Protein AF-A0A968LVI5-F1 (afdb_monomer_lite)

Secondary structure (DSSP, 8-state):
-PPPEEEEEEEEEEEEEEEETTEEEEEEEEEEEEEETTTEEEEEEEEEEE-SSS-EEEEE-TTSTTEEEEEE--TTSSS-TTTGGGGHHHHHHHH--S---GGGHHHHHHHTT--TTPPPEEEEEEHHHHHHT-

Structure (mmCIF, N/CA/C/O backbone):
data_AF-A0A968LVI5-F1
#
_entry.id   AF-A0A968LVI5-F1
#
loop_
_atom_site.group_PDB
_atom_site.id
_atom_site.type_symbol
_atom_site.label_atom_id
_atom_site.label_alt_id
_atom_site.label_comp_id
_atom_site.label_asym_id
_atom_site.label_entity_id
_atom_site.label_seq_id
_atom_site.pdbx_PDB_ins_code
_atom_site.Cartn_x
_atom_site.Cartn_y
_atom_site.Cartn_z
_atom_site.occupancy
_atom_site.B_iso_or_equiv
_atom_site.auth_seq_id
_atom_site.auth_comp_id
_atom_site.auth_asym_id
_atom_site.auth_atom_id
_atom_site.pdbx_PDB_model_num
ATOM 1 N N . MET A 1 1 ? 27.294 -2.993 1.291 1.00 43.09 1 MET A N 1
ATOM 2 C CA . MET A 1 1 ? 26.561 -1.999 0.479 1.00 43.09 1 MET A CA 1
ATOM 3 C C . MET A 1 1 ? 25.152 -2.537 0.304 1.00 43.09 1 MET A C 1
ATOM 5 O O . MET A 1 1 ? 25.032 -3.672 -0.137 1.00 43.09 1 MET A O 1
ATOM 9 N N . GLY A 1 2 ? 24.134 -1.822 0.787 1.00 60.56 2 GLY A N 1
ATOM 10 C CA . GLY A 1 2 ? 22.736 -2.264 0.711 1.00 60.56 2 GLY A CA 1
ATOM 11 C C . GLY A 1 2 ? 22.108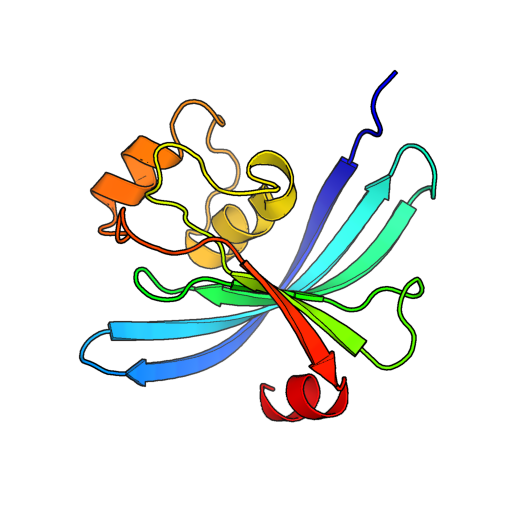 -1.921 -0.639 1.00 60.56 2 GLY A C 1
ATOM 12 O O . GLY A 1 2 ? 22.576 -1.011 -1.318 1.00 60.56 2 GLY A O 1
ATOM 13 N N . THR A 1 3 ? 21.067 -2.652 -1.028 1.00 63.66 3 THR A N 1
ATOM 14 C CA . THR A 1 3 ? 20.229 -2.303 -2.181 1.00 63.66 3 THR A CA 1
ATOM 15 C C . THR A 1 3 ? 19.432 -1.043 -1.850 1.00 63.66 3 THR A C 1
ATOM 17 O O . THR A 1 3 ? 18.699 -1.043 -0.862 1.00 63.66 3 THR A O 1
ATOM 20 N N . SER A 1 4 ? 19.559 0.016 -2.652 1.00 71.44 4 SER A N 1
ATOM 21 C CA . SER A 1 4 ? 18.702 1.198 -2.519 1.00 71.44 4 SER A CA 1
ATOM 22 C C . SER A 1 4 ? 17.481 1.071 -3.423 1.00 71.44 4 SER A C 1
ATOM 24 O O . SER A 1 4 ? 17.578 0.589 -4.556 1.00 71.44 4 SER A O 1
ATOM 26 N N . TRP A 1 5 ? 16.342 1.522 -2.906 1.00 72.12 5 TRP A N 1
ATOM 27 C CA . TRP A 1 5 ? 15.061 1.534 -3.596 1.00 72.12 5 TRP A CA 1
ATOM 28 C C . TRP A 1 5 ? 14.472 2.937 -3.508 1.00 72.12 5 TRP A C 1
ATOM 30 O O . TRP A 1 5 ? 14.277 3.457 -2.412 1.00 72.12 5 TRP A O 1
ATOM 40 N N . GLU A 1 6 ? 14.158 3.530 -4.651 1.00 78.38 6 GLU A N 1
ATOM 41 C CA . GLU A 1 6 ? 13.349 4.744 -4.737 1.00 78.38 6 GLU A CA 1
ATOM 42 C C . GLU A 1 6 ? 12.090 4.407 -5.528 1.00 78.38 6 GLU A C 1
ATOM 44 O O . GLU A 1 6 ? 12.143 3.658 -6.504 1.00 78.38 6 GLU A O 1
ATOM 49 N N . VAL A 1 7 ? 10.938 4.924 -5.110 1.00 78.19 7 VAL A N 1
ATOM 50 C CA . VAL A 1 7 ? 9.680 4.665 -5.812 1.00 78.19 7 VAL A CA 1
ATOM 51 C C . VAL A 1 7 ? 8.920 5.967 -5.972 1.00 78.19 7 VAL A C 1
ATOM 53 O O . VAL A 1 7 ? 8.628 6.657 -4.994 1.00 78.19 7 VAL A O 1
ATOM 56 N N . TYR A 1 8 ? 8.551 6.262 -7.208 1.00 83.00 8 TYR A N 1
ATOM 57 C CA . TYR A 1 8 ? 7.848 7.469 -7.599 1.00 83.00 8 TYR A CA 1
ATOM 58 C C . TYR A 1 8 ? 6.420 7.116 -7.997 1.00 83.00 8 TYR A C 1
ATOM 60 O O . TYR A 1 8 ? 6.193 6.281 -8.874 1.00 83.00 8 TYR A O 1
ATOM 68 N N . LEU A 1 9 ? 5.444 7.754 -7.352 1.00 86.31 9 LEU A N 1
ATOM 69 C CA . LEU A 1 9 ? 4.040 7.629 -7.728 1.00 86.31 9 LEU A CA 1
ATOM 70 C C . LEU A 1 9 ? 3.800 8.404 -9.030 1.00 86.31 9 LEU A C 1
ATOM 72 O O . LEU A 1 9 ? 3.917 9.626 -9.049 1.00 86.31 9 LEU A O 1
ATOM 76 N N . LEU A 1 10 ? 3.441 7.700 -10.103 1.00 88.75 10 LEU A N 1
ATOM 77 C CA . LEU A 1 10 ? 3.130 8.317 -11.395 1.00 88.75 10 LEU A CA 1
ATOM 78 C C . LEU A 1 10 ? 1.644 8.660 -11.504 1.00 88.75 10 LEU A C 1
ATOM 80 O O . LEU A 1 10 ? 1.274 9.710 -12.021 1.00 88.75 10 LEU A O 1
ATOM 84 N N . ASN A 1 11 ? 0.786 7.755 -11.033 1.00 89.56 11 ASN A N 1
ATOM 85 C CA . ASN A 1 11 ? -0.661 7.884 -11.136 1.00 89.56 11 ASN A CA 1
ATOM 86 C C . ASN A 1 11 ? -1.354 7.068 -10.039 1.00 89.56 11 ASN A C 1
ATOM 88 O O . ASN A 1 11 ? -0.861 6.012 -9.642 1.00 89.56 11 ASN A O 1
ATOM 92 N N . LYS A 1 12 ? -2.530 7.517 -9.590 1.00 90.38 12 LYS A N 1
ATOM 93 C CA . LYS A 1 12 ? -3.415 6.752 -8.704 1.00 90.38 12 LYS A CA 1
ATOM 94 C C . LYS A 1 12 ? -4.851 6.808 -9.206 1.00 90.38 12 LYS A C 1
ATOM 96 O O . LYS A 1 12 ? -5.358 7.860 -9.583 1.00 90.38 12 LYS A O 1
ATOM 101 N N . LYS A 1 13 ? -5.535 5.672 -9.150 1.00 92.25 13 LYS A N 1
ATOM 102 C CA . LYS A 1 13 ? -6.940 5.521 -9.514 1.00 92.25 13 LYS A CA 1
ATOM 103 C C . LYS A 1 13 ? -7.697 4.890 -8.357 1.00 92.25 13 LYS A C 1
ATOM 105 O O . LYS A 1 13 ? -7.349 3.802 -7.906 1.00 92.25 13 LYS A O 1
ATOM 110 N N . PHE A 1 14 ? -8.757 5.551 -7.907 1.00 93.62 14 PHE A N 1
ATOM 111 C CA . PHE A 1 14 ? -9.718 4.941 -6.994 1.00 93.62 14 PHE A CA 1
ATOM 112 C C . PHE A 1 14 ? -10.451 3.795 -7.703 1.00 93.62 14 PHE A C 1
ATOM 114 O O . PHE A 1 14 ? -10.954 3.968 -8.814 1.00 93.62 14 PHE A O 1
ATOM 121 N N . VAL A 1 15 ? -10.472 2.623 -7.071 1.00 92.81 15 VAL A N 1
ATOM 122 C CA . VAL A 1 15 ? -11.118 1.415 -7.598 1.00 92.81 15 VAL A CA 1
ATOM 123 C C . VAL A 1 15 ? -12.498 1.264 -6.976 1.00 92.81 15 VAL A C 1
ATOM 125 O O . VAL A 1 15 ? -13.499 1.299 -7.686 1.00 92.81 15 VAL A O 1
ATOM 128 N N . LYS A 1 16 ? -12.555 1.121 -5.648 1.00 92.75 16 LYS A N 1
ATOM 129 C CA . LYS A 1 16 ? -13.806 0.941 -4.905 1.00 92.75 16 LYS A CA 1
ATOM 130 C C . LYS A 1 16 ? -13.654 1.270 -3.427 1.00 92.75 16 LYS A C 1
ATOM 132 O O . LYS A 1 16 ? -12.544 1.328 -2.899 1.00 92.75 16 LYS A O 1
ATOM 137 N N . GLN A 1 17 ? -14.794 1.424 -2.766 1.00 93.81 17 GLN A N 1
ATOM 138 C CA . GLN A 1 17 ? -14.916 1.537 -1.319 1.00 93.81 17 GLN A CA 1
ATOM 139 C C . GLN A 1 17 ? -15.854 0.444 -0.807 1.00 93.81 17 GLN A C 1
ATOM 141 O O . GLN A 1 17 ? -16.848 0.127 -1.458 1.00 93.81 17 GLN A O 1
ATOM 146 N N . ILE A 1 18 ? -15.518 -0.136 0.342 1.00 90.44 18 ILE A N 1
ATOM 147 C CA . ILE A 1 18 ? -16.309 -1.162 1.022 1.00 90.44 18 ILE A CA 1
ATOM 148 C C . ILE A 1 18 ? -16.413 -0.773 2.495 1.00 90.44 18 ILE A C 1
ATOM 150 O O . ILE A 1 18 ? -15.409 -0.417 3.104 1.00 90.44 18 ILE A O 1
ATOM 154 N N . GLU A 1 19 ? -17.609 -0.881 3.065 1.00 91.38 19 GLU A N 1
ATOM 155 C CA . GLU A 1 19 ? -17.821 -0.788 4.511 1.00 91.38 19 GLU A CA 1
ATOM 156 C C . GLU A 1 19 ? -17.793 -2.199 5.106 1.00 91.38 19 GLU A C 1
ATOM 158 O O . GLU A 1 19 ? -18.575 -3.061 4.699 1.00 91.38 19 GLU A O 1
ATOM 163 N N . LEU A 1 20 ? -16.894 -2.460 6.054 1.00 83.19 20 LEU A N 1
ATOM 164 C CA . LEU A 1 20 ? -16.773 -3.767 6.696 1.00 83.19 20 LEU A CA 1
ATOM 165 C C . LEU A 1 20 ? -16.512 -3.596 8.190 1.00 83.19 20 LEU A C 1
ATOM 167 O O . LEU A 1 20 ? -15.538 -2.965 8.584 1.00 83.19 20 LEU A O 1
ATOM 171 N N . GLY A 1 21 ? -17.389 -4.151 9.031 1.00 80.31 21 GLY A N 1
ATOM 172 C CA . GLY A 1 21 ? -17.233 -4.068 10.488 1.00 80.31 21 GLY A CA 1
ATOM 173 C C . GLY A 1 21 ? -17.238 -2.636 11.041 1.00 80.31 21 GLY A C 1
ATOM 174 O O . GLY A 1 21 ? -16.588 -2.381 12.047 1.00 80.31 21 GLY A O 1
ATOM 175 N N . GLY A 1 22 ? -17.938 -1.704 10.381 1.00 83.94 22 GLY A N 1
ATOM 176 C CA . GLY A 1 22 ? -17.979 -0.287 10.771 1.00 83.94 22 GLY A CA 1
ATOM 177 C C . GLY A 1 22 ? -16.781 0.542 10.296 1.00 83.94 22 GLY A C 1
ATOM 178 O O . GLY A 1 22 ? -16.684 1.714 10.648 1.00 83.94 22 GLY A O 1
ATOM 179 N N . GLU A 1 23 ? -15.885 -0.043 9.498 1.00 86.88 23 GLU A N 1
ATOM 180 C CA . GLU A 1 23 ? -14.740 0.640 8.907 1.00 86.88 23 GLU A CA 1
ATOM 181 C C . GLU A 1 23 ? -14.903 0.794 7.392 1.00 86.88 23 GLU A C 1
ATOM 183 O O . GLU A 1 23 ? -15.216 -0.163 6.674 1.00 86.88 23 GLU A O 1
ATOM 188 N N . THR A 1 24 ? -14.577 1.986 6.903 1.00 89.81 24 THR A N 1
ATOM 189 C CA . THR A 1 24 ? -14.461 2.273 5.479 1.00 89.81 24 THR A CA 1
ATOM 190 C C . THR A 1 24 ? -13.100 1.833 4.942 1.00 89.81 24 THR A C 1
ATOM 192 O O . THR A 1 24 ? -12.065 2.399 5.293 1.00 89.81 24 THR A O 1
ATOM 195 N N . ARG A 1 25 ? -13.096 0.880 4.010 1.00 91.88 25 ARG A N 1
ATOM 196 C CA . ARG A 1 25 ? -11.900 0.426 3.290 1.00 91.88 25 ARG A CA 1
ATOM 197 C C . ARG A 1 25 ? -11.922 0.937 1.862 1.00 91.88 25 ARG A C 1
ATOM 199 O O . ARG A 1 25 ? -12.888 0.709 1.135 1.00 91.88 25 ARG A O 1
ATOM 206 N N . LYS A 1 26 ? -10.852 1.607 1.439 1.00 93.81 26 LYS A N 1
ATOM 207 C CA . LYS A 1 26 ? -10.722 2.146 0.077 1.00 93.81 26 LYS A CA 1
ATOM 208 C C . LYS A 1 26 ? -9.619 1.426 -0.670 1.00 93.81 26 LYS A C 1
ATOM 210 O O . LYS A 1 26 ? -8.533 1.232 -0.138 1.00 93.81 26 LYS A O 1
ATOM 215 N N . LEU A 1 27 ? -9.894 1.064 -1.911 1.00 93.31 27 LEU A N 1
ATOM 216 C CA . LEU A 1 27 ? -8.956 0.365 -2.768 1.00 93.31 27 LEU A CA 1
ATOM 217 C C . LEU A 1 27 ? -8.497 1.290 -3.892 1.00 93.31 27 LEU A C 1
ATOM 219 O O . LEU A 1 27 ? -9.322 1.897 -4.580 1.00 93.31 27 LEU A O 1
ATOM 223 N N . TYR A 1 28 ? -7.187 1.370 -4.093 1.00 92.69 28 TYR A N 1
ATOM 224 C CA . TYR A 1 28 ? -6.565 2.176 -5.136 1.00 92.69 28 TYR A CA 1
ATOM 225 C C . TYR A 1 28 ? -5.646 1.322 -5.994 1.00 92.69 28 TYR A C 1
ATOM 227 O O . TYR A 1 28 ? -4.925 0.467 -5.490 1.00 92.69 28 TYR A O 1
ATOM 235 N N . LEU A 1 29 ? -5.645 1.591 -7.294 1.00 92.00 29 LEU A N 1
ATOM 236 C CA . LEU A 1 29 ?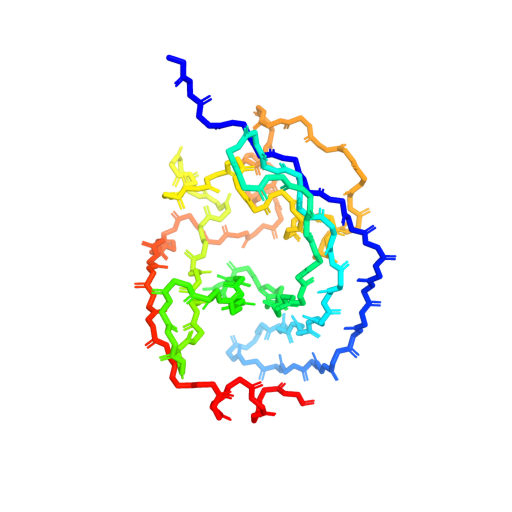 -4.640 1.098 -8.220 1.00 92.00 29 LEU A CA 1
ATOM 237 C C . LEU A 1 29 ? -3.660 2.236 -8.486 1.00 92.00 29 LEU A C 1
ATOM 239 O O . LEU A 1 29 ? -4.090 3.327 -8.858 1.00 92.00 29 LEU A O 1
ATOM 243 N N . ALA A 1 30 ? -2.369 2.000 -8.303 1.00 90.44 30 ALA A N 1
ATOM 244 C CA . ALA A 1 30 ? -1.346 3.006 -8.529 1.00 90.44 30 ALA A CA 1
ATOM 245 C C . ALA A 1 30 ? -0.277 2.502 -9.490 1.00 90.44 30 ALA A C 1
ATOM 247 O O . ALA A 1 30 ? 0.178 1.361 -9.404 1.00 90.44 30 ALA A O 1
ATOM 248 N N . GLU A 1 31 ? 0.107 3.379 -10.407 1.00 90.06 31 GLU A N 1
ATOM 249 C CA . GLU A 1 31 ? 1.240 3.187 -11.299 1.00 90.06 31 GLU A CA 1
ATOM 250 C C . GLU A 1 31 ? 2.440 3.888 -10.685 1.00 90.06 31 GLU A C 1
ATOM 252 O O . GLU A 1 31 ? 2.358 5.047 -10.267 1.00 90.06 31 GLU A O 1
ATOM 257 N N . MET A 1 32 ? 3.546 3.166 -10.611 1.00 87.62 32 MET A N 1
ATOM 258 C CA . MET A 1 32 ? 4.755 3.614 -9.948 1.00 87.62 32 MET A CA 1
ATOM 259 C C . MET A 1 32 ? 5.961 3.336 -10.829 1.00 87.62 32 MET A C 1
ATOM 261 O O . MET A 1 32 ? 5.989 2.358 -11.579 1.00 87.62 32 MET A O 1
ATOM 265 N N . GLU A 1 33 ? 6.964 4.188 -10.708 1.00 88.19 33 GLU A N 1
ATOM 266 C CA . GLU A 1 33 ? 8.305 3.937 -11.210 1.00 88.19 33 GLU A CA 1
ATOM 267 C C . GLU A 1 33 ? 9.191 3.550 -10.032 1.00 88.19 33 GLU A C 1
ATOM 269 O O . GLU A 1 33 ? 9.265 4.282 -9.051 1.00 88.19 33 GLU A O 1
ATOM 274 N N . VAL A 1 34 ? 9.824 2.385 -10.108 1.00 84.31 34 VAL A N 1
ATOM 275 C CA . VAL A 1 34 ? 10.728 1.859 -9.089 1.00 84.31 34 VAL A CA 1
ATOM 276 C C . VAL A 1 34 ? 12.144 1.946 -9.637 1.00 84.31 34 VAL A C 1
ATOM 278 O O . VAL A 1 34 ? 12.450 1.336 -10.659 1.00 84.31 34 VAL A O 1
ATOM 281 N N . ASN A 1 35 ? 13.002 2.698 -8.959 1.00 84.88 35 ASN A N 1
ATOM 282 C CA . ASN A 1 35 ? 14.428 2.784 -9.225 1.00 84.88 35 ASN A CA 1
ATOM 283 C C . ASN A 1 35 ? 15.176 1.923 -8.203 1.00 84.88 35 ASN A C 1
ATOM 285 O O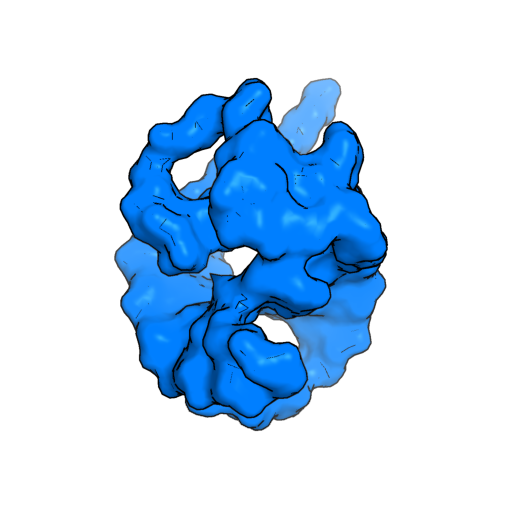 . ASN A 1 35 ? 15.186 2.211 -7.004 1.00 84.88 35 ASN A O 1
ATOM 289 N N . ASN A 1 36 ? 15.773 0.837 -8.681 1.00 82.25 36 ASN A N 1
ATOM 290 C CA . ASN A 1 36 ? 16.527 -0.102 -7.871 1.00 82.25 36 ASN A CA 1
ATOM 291 C C . ASN A 1 36 ? 18.004 -0.090 -8.281 1.00 82.25 36 ASN A C 1
ATOM 293 O O . ASN A 1 36 ? 18.328 -0.246 -9.459 1.00 82.25 36 ASN A O 1
ATOM 297 N N . SER A 1 37 ? 18.916 0.002 -7.310 1.00 82.06 37 SER A N 1
ATOM 298 C CA . SER A 1 37 ? 20.360 0.067 -7.591 1.00 82.06 37 SER A CA 1
ATOM 299 C C . SER A 1 37 ? 20.947 -1.173 -8.284 1.00 82.06 37 SER A C 1
ATOM 301 O O . SER A 1 37 ? 22.075 -1.123 -8.764 1.00 82.06 37 SER A O 1
ATOM 303 N N . TYR A 1 38 ? 20.230 -2.297 -8.288 1.00 81.62 38 TYR A N 1
ATOM 304 C CA . TYR A 1 38 ? 20.641 -3.579 -8.862 1.00 81.62 38 TYR A CA 1
ATOM 305 C C . TYR A 1 38 ? 19.900 -3.915 -10.167 1.00 81.62 38 TYR A C 1
ATOM 307 O O . TYR A 1 38 ? 20.537 -4.303 -11.141 1.00 81.62 38 TYR A O 1
ATOM 315 N N . SER A 1 39 ? 18.573 -3.756 -10.210 1.00 80.81 39 SER A N 1
ATOM 316 C CA . SER A 1 39 ? 17.739 -4.091 -11.376 1.00 80.81 39 SER A CA 1
ATOM 317 C C . SER A 1 39 ? 17.398 -2.897 -12.276 1.00 80.81 39 SER A C 1
ATOM 319 O O . SER A 1 39 ? 16.715 -3.074 -13.283 1.00 80.81 39 SER A O 1
ATOM 321 N N . GLY A 1 40 ? 17.872 -1.693 -11.942 1.00 86.62 40 GLY A N 1
ATOM 322 C CA . GLY A 1 40 ? 17.594 -0.465 -12.686 1.00 86.62 40 GLY A CA 1
ATOM 323 C C . GLY A 1 40 ? 16.181 0.073 -12.453 1.00 86.62 40 GLY A C 1
ATOM 324 O O . GLY A 1 40 ? 15.522 -0.254 -11.462 1.00 86.62 40 GLY A O 1
ATOM 325 N N . THR A 1 41 ? 15.725 0.921 -13.375 1.00 89.06 41 THR A N 1
ATOM 326 C CA . THR A 1 41 ? 14.411 1.572 -13.310 1.00 89.06 41 THR A CA 1
ATOM 327 C C . THR A 1 41 ? 13.355 0.767 -14.060 1.00 89.06 41 THR A C 1
ATOM 329 O O . THR A 1 41 ? 13.533 0.449 -15.236 1.00 89.06 41 THR A O 1
ATOM 332 N N . PHE A 1 42 ? 12.226 0.480 -13.414 1.00 87.31 42 PHE A N 1
ATOM 333 C CA . PHE A 1 42 ? 11.101 -0.228 -14.025 1.00 87.31 42 PHE A CA 1
ATOM 334 C C . PHE A 1 42 ? 9.752 0.316 -13.552 1.00 87.31 42 PHE A C 1
ATOM 336 O O . PHE A 1 42 ? 9.633 0.921 -12.489 1.00 87.31 42 PHE A O 1
ATOM 343 N N . LYS A 1 43 ? 8.709 0.099 -14.357 1.00 89.00 43 LYS A N 1
ATOM 344 C CA . LYS A 1 43 ? 7.337 0.471 -13.998 1.00 89.00 43 LYS A CA 1
ATOM 345 C C . LYS A 1 43 ? 6.616 -0.698 -13.353 1.00 89.00 43 LYS A C 1
ATOM 347 O O . LYS A 1 43 ? 6.729 -1.833 -13.807 1.00 89.00 43 LYS A O 1
ATOM 352 N N . GLN A 1 44 ? 5.816 -0.394 -12.344 1.00 86.62 44 GLN A N 1
ATOM 353 C CA . GLN A 1 44 ? 5.013 -1.365 -11.623 1.00 86.62 44 GLN A CA 1
ATOM 354 C C . GLN A 1 44 ? 3.610 -0.812 -11.385 1.00 86.62 44 GLN A C 1
ATOM 356 O O . GLN A 1 44 ? 3.427 0.371 -11.105 1.00 86.62 44 GLN A O 1
ATOM 361 N N . THR A 1 45 ? 2.609 -1.685 -11.459 1.00 88.75 45 THR A N 1
ATOM 362 C CA . THR A 1 45 ? 1.260 -1.378 -10.981 1.00 88.75 45 THR A CA 1
ATOM 363 C C . THR A 1 45 ? 1.011 -2.120 -9.678 1.00 88.75 45 THR A C 1
ATOM 365 O O . THR A 1 45 ? 1.101 -3.349 -9.639 1.00 88.75 45 THR A O 1
ATOM 368 N N . SER A 1 46 ? 0.648 -1.378 -8.638 1.00 89.19 46 SER A N 1
ATOM 369 C CA . SER A 1 46 ? 0.333 -1.916 -7.317 1.00 89.19 46 SER A CA 1
ATOM 370 C C . SER A 1 46 ? -1.094 -1.576 -6.906 1.00 89.19 46 SER A C 1
ATOM 372 O O . SER A 1 46 ? -1.654 -0.552 -7.295 1.00 89.19 46 SER A O 1
ATOM 374 N N . LEU A 1 47 ? -1.686 -2.454 -6.109 1.00 90.94 47 LEU A N 1
ATOM 375 C CA . LEU A 1 47 ? -2.994 -2.286 -5.499 1.00 90.94 47 LEU A CA 1
ATOM 376 C C . LEU A 1 47 ? -2.810 -1.975 -4.011 1.00 90.94 47 LEU A C 1
ATOM 378 O O . LEU A 1 47 ? -2.086 -2.685 -3.319 1.00 90.94 47 LEU A O 1
ATOM 382 N N . PHE A 1 48 ? -3.477 -0.938 -3.524 1.00 91.38 48 PHE A N 1
ATOM 383 C CA . PHE A 1 48 ? -3.366 -0.450 -2.153 1.00 91.38 48 PHE A CA 1
ATOM 384 C C . PHE A 1 48 ? -4.733 -0.490 -1.485 1.00 91.38 48 PHE A C 1
ATOM 386 O O . PHE A 1 48 ? -5.678 0.110 -2.001 1.00 91.38 48 PHE A O 1
ATOM 393 N N . GLN A 1 49 ? -4.840 -1.163 -0.339 1.00 92.19 49 GLN A N 1
ATOM 394 C CA . GLN A 1 49 ? -6.027 -1.089 0.511 1.00 92.19 49 GLN A CA 1
ATOM 395 C C . GLN A 1 49 ? -5.777 -0.131 1.666 1.00 92.19 49 GLN A C 1
ATOM 397 O O . GLN A 1 49 ? -5.109 -0.484 2.632 1.00 92.19 49 GLN A O 1
ATOM 402 N N . CYS A 1 50 ? -6.369 1.053 1.580 1.00 91.56 50 CYS A N 1
ATOM 403 C CA . CYS A 1 50 ? -6.372 2.043 2.642 1.00 91.56 50 CYS A CA 1
ATOM 404 C C . CYS A 1 50 ? -7.386 1.641 3.716 1.00 91.56 50 CYS A C 1
ATOM 406 O O . CYS A 1 50 ? -8.594 1.618 3.456 1.00 91.56 50 CYS A O 1
ATOM 408 N N . SER A 1 51 ? -6.881 1.286 4.895 1.00 90.19 51 SER A N 1
ATOM 409 C CA . SER A 1 51 ? -7.650 0.771 6.031 1.00 90.19 51 SER A CA 1
ATOM 410 C C . SER A 1 51 ? -6.832 0.944 7.312 1.00 90.19 51 SER A C 1
ATOM 412 O O . SER A 1 51 ? -5.627 0.726 7.298 1.00 90.19 51 SER A O 1
ATOM 414 N N . THR A 1 52 ? -7.463 1.314 8.423 1.00 87.50 52 THR A N 1
ATOM 415 C CA . THR A 1 52 ? -6.822 1.365 9.744 1.00 87.50 52 THR A CA 1
ATOM 416 C C . THR A 1 52 ? -6.756 -0.006 10.427 1.00 87.50 52 THR A C 1
ATOM 418 O O . THR A 1 52 ? -5.979 -0.168 11.371 1.00 87.50 52 THR A O 1
ATOM 421 N N . SER A 1 53 ? -7.521 -1.002 9.949 1.00 86.75 53 SER A N 1
ATOM 422 C CA . SER A 1 53 ? -7.578 -2.357 10.531 1.00 86.75 53 SER A CA 1
ATOM 423 C C . SER A 1 53 ? -7.012 -3.490 9.662 1.00 86.75 53 SER A C 1
ATOM 425 O O . SER A 1 53 ? -6.711 -4.561 10.181 1.00 86.75 53 SER A O 1
ATOM 427 N N . ALA A 1 54 ? -6.878 -3.303 8.348 1.00 88.25 54 ALA A N 1
ATOM 428 C CA . ALA A 1 54 ? -6.327 -4.311 7.438 1.00 88.25 54 ALA A CA 1
ATOM 429 C C . ALA A 1 54 ? -5.608 -3.691 6.221 1.00 88.25 54 ALA A C 1
ATOM 431 O O . ALA A 1 54 ? -5.955 -4.006 5.078 1.00 88.25 54 ALA A O 1
ATOM 432 N N . PRO A 1 55 ? -4.644 -2.780 6.412 1.00 89.12 55 PRO A N 1
ATOM 433 C CA . PRO A 1 55 ? -3.933 -2.167 5.301 1.00 89.12 55 PRO A CA 1
ATOM 434 C C . PRO A 1 55 ? -3.017 -3.163 4.582 1.00 89.12 55 PRO A C 1
ATOM 436 O O . PRO A 1 55 ? -2.333 -3.972 5.214 1.00 89.12 55 PRO A O 1
ATOM 439 N N . PHE A 1 56 ? -2.976 -3.086 3.250 1.00 89.19 56 PHE A N 1
ATOM 440 C CA . PHE A 1 56 ? -2.042 -3.881 2.453 1.00 89.19 56 PHE A CA 1
ATOM 441 C C . PHE A 1 56 ? -1.586 -3.172 1.176 1.00 89.19 56 PHE A C 1
ATOM 443 O O . PHE A 1 56 ? -2.278 -2.296 0.643 1.00 89.19 56 PHE A O 1
ATOM 450 N N . VAL A 1 57 ? -0.445 -3.626 0.655 1.00 89.81 57 VAL A N 1
ATOM 451 C CA . VAL A 1 57 ? 0.061 -3.326 -0.690 1.00 89.81 57 VAL A CA 1
ATOM 452 C C . VAL A 1 57 ? 0.233 -4.631 -1.448 1.00 89.81 57 VAL A C 1
ATOM 454 O O . VAL A 1 57 ? 0.778 -5.592 -0.918 1.00 89.81 57 VAL A O 1
ATOM 457 N N . ALA A 1 58 ? -0.224 -4.674 -2.691 1.00 89.75 58 ALA A N 1
ATOM 458 C CA . ALA A 1 58 ? -0.163 -5.868 -3.510 1.00 89.75 58 ALA A CA 1
ATOM 459 C C . ALA A 1 58 ? 0.391 -5.575 -4.896 1.00 89.75 58 ALA A C 1
ATOM 461 O O . ALA A 1 58 ? -0.026 -4.618 -5.548 1.00 89.75 58 ALA A O 1
ATOM 462 N N . PHE A 1 59 ? 1.314 -6.403 -5.365 1.00 87.69 59 PHE A N 1
ATOM 463 C CA . PHE A 1 59 ? 2.013 -6.176 -6.622 1.00 87.69 59 PHE A CA 1
ATOM 464 C C . PHE A 1 59 ? 2.462 -7.470 -7.280 1.00 87.69 59 PHE A C 1
ATOM 466 O O . PHE A 1 59 ? 2.440 -8.546 -6.688 1.00 87.69 59 PHE A O 1
ATOM 473 N N . LYS A 1 60 ? 2.845 -7.362 -8.548 1.00 87.12 60 LYS A N 1
ATOM 474 C CA . LYS A 1 60 ? 3.406 -8.471 -9.315 1.00 87.12 60 LYS A CA 1
ATOM 475 C C . LYS A 1 60 ? 4.915 -8.315 -9.390 1.00 87.12 60 LYS A C 1
ATOM 477 O O . LYS A 1 60 ? 5.402 -7.192 -9.480 1.00 87.12 60 LYS A O 1
ATOM 482 N N . THR A 1 61 ? 5.616 -9.437 -9.387 1.00 78.25 61 THR A N 1
ATOM 483 C CA . THR A 1 61 ? 7.052 -9.505 -9.644 1.00 78.25 61 THR A CA 1
ATOM 484 C C . THR A 1 61 ? 7.330 -10.636 -10.623 1.00 78.25 61 THR A C 1
ATOM 486 O O . THR A 1 61 ? 6.669 -11.675 -10.569 1.00 78.25 61 THR A O 1
ATOM 489 N N . ASP A 1 62 ? 8.316 -10.445 -11.492 1.00 78.50 62 ASP A N 1
ATOM 490 C CA . ASP A 1 62 ? 8.761 -11.477 -12.431 1.00 78.50 62 ASP A CA 1
ATOM 491 C C . ASP A 1 62 ? 9.547 -12.594 -11.724 1.00 78.50 62 ASP A C 1
ATOM 493 O O . ASP A 1 62 ? 9.695 -13.689 -12.263 1.00 78.50 62 ASP A O 1
ATOM 497 N N . SER A 1 63 ? 9.998 -12.356 -10.485 1.00 78.88 63 SER A N 1
ATOM 498 C CA . SER A 1 63 ? 10.705 -13.349 -9.668 1.00 78.88 63 SER A CA 1
ATOM 499 C C . SER A 1 63 ? 9.828 -14.536 -9.259 1.00 78.88 63 SER A C 1
ATOM 501 O O . SER A 1 63 ? 10.362 -15.596 -8.941 1.00 78.88 63 SER A O 1
ATOM 503 N N . ILE A 1 64 ? 8.498 -14.367 -9.243 1.00 82.56 64 ILE A N 1
ATOM 504 C CA . ILE A 1 64 ? 7.537 -15.417 -8.879 1.00 82.56 64 ILE A CA 1
ATOM 505 C C . ILE A 1 64 ? 6.413 -15.452 -9.931 1.00 82.56 64 ILE A C 1
ATOM 507 O O . ILE A 1 64 ? 5.352 -14.845 -9.750 1.00 82.56 64 ILE A O 1
ATOM 511 N N . PRO A 1 65 ? 6.636 -16.137 -11.068 1.00 83.50 65 PRO A N 1
ATOM 512 C CA . PRO A 1 65 ? 5.681 -16.153 -12.168 1.00 83.50 65 PRO A CA 1
ATOM 513 C C . PRO A 1 65 ? 4.311 -16.696 -11.747 1.00 83.50 65 PRO A C 1
ATOM 515 O O . PRO A 1 65 ? 4.200 -17.760 -11.145 1.00 83.50 65 PRO A O 1
ATOM 518 N N . GLY A 1 66 ? 3.247 -15.974 -12.101 1.00 86.81 66 GLY A N 1
ATOM 519 C CA . GLY A 1 66 ? 1.862 -16.391 -11.842 1.00 86.81 66 GLY A CA 1
ATOM 520 C C . GLY A 1 66 ? 1.307 -15.992 -10.470 1.00 86.81 66 GLY A C 1
ATOM 521 O O . GLY A 1 66 ? 0.091 -16.093 -10.266 1.00 86.81 66 GLY A O 1
ATOM 522 N N . LEU A 1 67 ? 2.153 -15.490 -9.562 1.00 89.69 67 LEU A N 1
ATOM 523 C CA . LEU A 1 67 ? 1.773 -15.092 -8.206 1.00 89.69 67 LEU A CA 1
ATOM 524 C C . LEU A 1 67 ? 2.024 -13.603 -7.965 1.00 89.69 67 LEU A C 1
ATOM 526 O O . LEU A 1 67 ? 3.073 -13.053 -8.301 1.00 89.69 67 LEU A O 1
ATOM 530 N N . ALA A 1 68 ? 1.025 -12.933 -7.397 1.00 89.25 68 ALA A N 1
ATOM 531 C CA . ALA A 1 68 ? 1.155 -11.598 -6.841 1.00 89.25 68 ALA A CA 1
ATOM 532 C C . ALA A 1 68 ? 1.547 -11.709 -5.374 1.00 89.25 68 ALA A C 1
ATOM 534 O O . ALA A 1 68 ? 1.099 -12.601 -4.657 1.00 89.25 68 ALA A O 1
ATOM 535 N N . ILE A 1 69 ? 2.352 -10.760 -4.935 1.00 88.50 69 ILE A N 1
ATOM 536 C CA . ILE A 1 69 ? 2.754 -10.628 -3.549 1.00 88.50 69 ILE A CA 1
ATOM 537 C C . ILE A 1 69 ? 1.786 -9.657 -2.880 1.00 88.50 69 ILE A C 1
ATOM 539 O O . ILE A 1 69 ? 1.568 -8.557 -3.391 1.00 88.50 69 ILE A O 1
ATOM 543 N N . LEU A 1 70 ? 1.200 -10.068 -1.756 1.00 89.00 70 LEU A N 1
ATOM 544 C CA . LEU A 1 70 ? 0.405 -9.232 -0.863 1.00 89.00 70 LEU A CA 1
ATOM 545 C C . LEU A 1 70 ? 1.203 -8.994 0.420 1.00 89.00 70 LEU A C 1
ATOM 547 O O . LEU A 1 70 ? 1.503 -9.933 1.153 1.00 89.00 70 LEU A O 1
ATOM 551 N N . HIS A 1 71 ? 1.514 -7.737 0.705 1.00 88.25 71 HIS A N 1
ATOM 552 C CA . HIS A 1 71 ? 2.119 -7.308 1.958 1.00 88.25 71 HIS A CA 1
ATOM 553 C C . HIS A 1 71 ? 1.059 -6.673 2.842 1.00 88.25 71 HIS A C 1
ATOM 555 O O . HIS A 1 71 ? 0.611 -5.557 2.569 1.00 88.25 71 HIS A O 1
ATOM 561 N N . TYR A 1 72 ? 0.686 -7.365 3.913 1.00 87.19 72 TYR A N 1
ATOM 562 C CA . TYR A 1 72 ? -0.033 -6.745 5.016 1.00 87.19 72 TYR A CA 1
ATOM 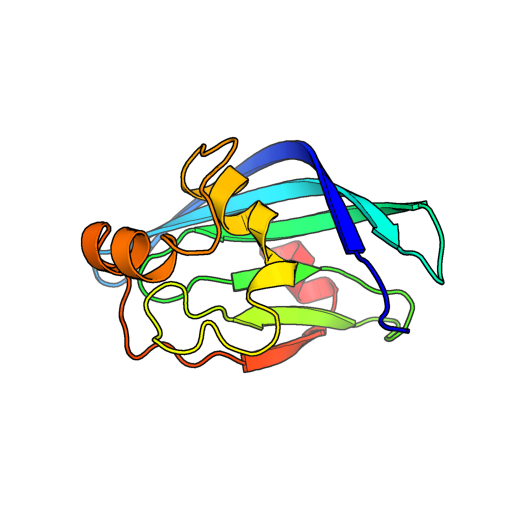563 C C . TYR A 1 72 ? 0.940 -5.881 5.801 1.00 87.19 72 TYR A C 1
ATOM 565 O O . TYR A 1 72 ? 2.012 -6.337 6.201 1.00 87.19 72 TYR A O 1
ATOM 573 N N . ILE A 1 73 ? 0.566 -4.623 6.003 1.00 84.75 73 ILE A N 1
ATOM 574 C CA . ILE A 1 73 ? 1.413 -3.647 6.683 1.00 84.75 73 ILE A CA 1
ATOM 575 C C . ILE A 1 73 ? 0.852 -3.357 8.075 1.00 84.75 73 ILE A C 1
ATOM 577 O O . ILE A 1 73 ? -0.349 -3.454 8.309 1.00 84.75 73 ILE A O 1
ATOM 581 N N . ASN A 1 74 ? 1.717 -2.977 9.013 1.00 82.94 74 ASN A N 1
ATOM 582 C CA . ASN A 1 74 ? 1.299 -2.465 10.316 1.00 82.94 74 ASN A CA 1
ATOM 583 C C . ASN A 1 74 ? 1.792 -1.024 10.491 1.00 82.94 74 ASN A C 1
ATOM 585 O O . ASN A 1 74 ? 2.885 -0.827 11.023 1.00 82.94 74 ASN A O 1
ATOM 589 N N . PRO A 1 75 ? 1.011 -0.013 10.068 1.00 77.88 75 PRO A N 1
ATOM 590 C CA . PRO A 1 75 ? 1.437 1.371 10.202 1.00 77.88 75 PRO A CA 1
ATOM 591 C C . PRO A 1 75 ? 1.478 1.867 11.653 1.00 77.88 75 PRO A C 1
ATOM 593 O O . PRO A 1 75 ? 2.232 2.778 11.970 1.00 77.88 75 PRO A O 1
ATOM 596 N N . GLY A 1 76 ? 0.669 1.285 12.544 1.00 72.00 76 GLY A N 1
ATOM 597 C CA . GLY A 1 76 ? 0.616 1.655 13.963 1.00 72.00 76 GLY A CA 1
ATOM 598 C C . GLY A 1 76 ? 1.644 0.936 14.843 1.00 72.00 76 GLY A C 1
ATOM 599 O O . GLY A 1 76 ? 1.780 1.279 16.018 1.00 72.00 76 GLY A O 1
ATOM 600 N N . GLY A 1 77 ? 2.343 -0.064 14.306 1.00 71.19 77 GLY A N 1
ATOM 601 C CA . GLY A 1 77 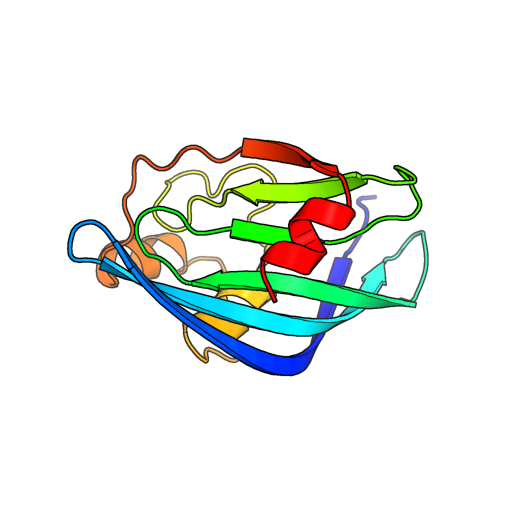? 3.279 -0.909 15.038 1.00 71.19 77 GLY A CA 1
ATOM 602 C C . GLY A 1 77 ? 4.582 -0.197 15.388 1.00 71.19 77 GLY A C 1
ATOM 603 O O . GLY A 1 77 ? 5.073 0.646 14.637 1.00 71.19 77 GLY A O 1
ATOM 604 N N . ASP A 1 78 ? 5.165 -0.569 16.529 1.00 60.62 78 ASP A N 1
ATOM 605 C CA . ASP A 1 78 ? 6.483 -0.072 16.958 1.00 60.62 78 ASP A CA 1
ATOM 606 C C . ASP A 1 78 ? 7.601 -0.561 16.024 1.00 60.62 78 ASP A C 1
ATOM 608 O O . ASP A 1 78 ? 8.584 0.134 15.786 1.00 60.62 78 ASP A O 1
ATOM 612 N N . TRP A 1 79 ? 7.386 -1.731 15.427 1.00 57.22 79 TRP A N 1
ATOM 613 C CA . TRP A 1 79 ? 8.051 -2.169 14.216 1.00 57.22 79 TRP A CA 1
ATOM 614 C C . TRP A 1 79 ? 6.982 -2.090 13.138 1.00 57.22 79 TRP A C 1
ATOM 616 O O . TRP A 1 79 ? 6.123 -2.972 13.057 1.00 57.22 79 TRP A O 1
ATOM 626 N N . PHE A 1 80 ? 6.993 -1.043 12.313 1.00 52.34 80 PHE A N 1
ATOM 627 C CA . PHE A 1 80 ? 6.439 -1.221 10.976 1.00 52.34 80 PHE A CA 1
ATOM 628 C C . PHE A 1 80 ? 7.132 -2.471 10.446 1.00 52.34 80 PHE A C 1
ATOM 630 O O . PHE A 1 80 ? 8.365 -2.493 10.403 1.00 52.34 80 PHE A O 1
ATOM 637 N N . GLY A 1 81 ? 6.379 -3.547 10.211 1.00 46.25 81 GLY A N 1
ATOM 638 C CA . GLY A 1 81 ? 6.983 -4.840 9.924 1.00 46.25 81 GLY A CA 1
ATOM 639 C C . GLY A 1 81 ? 7.893 -4.794 8.704 1.00 46.25 81 GLY A C 1
ATOM 640 O O . GLY A 1 81 ? 8.079 -3.748 8.081 1.00 46.25 81 GLY A O 1
ATOM 641 N N . TYR A 1 82 ? 8.479 -5.947 8.378 1.00 40.31 82 TYR A N 1
ATOM 642 C CA . TYR A 1 82 ? 9.353 -6.137 7.218 1.00 40.31 82 TYR A CA 1
ATOM 643 C C . TYR A 1 82 ? 8.954 -5.191 6.066 1.00 40.31 82 TYR A C 1
ATOM 645 O O . TYR A 1 82 ? 7.849 -5.310 5.535 1.00 40.31 82 TYR A O 1
ATOM 653 N N . ASN A 1 83 ? 9.830 -4.232 5.729 1.00 49.03 83 ASN A N 1
ATOM 654 C CA . ASN A 1 83 ? 9.645 -3.189 4.702 1.00 49.03 83 ASN A CA 1
ATOM 655 C C . ASN A 1 83 ? 8.999 -1.844 5.114 1.00 49.03 83 ASN A C 1
ATOM 657 O O . ASN A 1 83 ? 8.399 -1.202 4.252 1.00 49.03 83 ASN A O 1
ATOM 661 N N . PHE A 1 84 ? 9.173 -1.358 6.352 1.00 45.62 84 PHE A N 1
ATOM 662 C CA . PHE A 1 84 ? 8.832 0.027 6.749 1.00 45.62 84 PHE A CA 1
ATOM 663 C C . PHE A 1 84 ? 9.185 1.070 5.678 1.00 45.62 84 PHE A C 1
ATOM 665 O O . PHE A 1 84 ? 8.317 1.782 5.184 1.00 45.62 84 PHE A O 1
ATOM 672 N N . GLU A 1 85 ? 10.450 1.103 5.259 1.00 48.78 85 GLU A N 1
ATOM 673 C CA . GLU A 1 85 ? 10.951 2.049 4.258 1.00 48.78 85 GLU A CA 1
ATOM 674 C C . GLU A 1 85 ? 10.458 1.733 2.834 1.00 48.78 85 GLU A C 1
ATOM 676 O O . GLU A 1 85 ? 10.454 2.608 1.972 1.00 48.78 85 GLU A O 1
ATOM 681 N N . GLY A 1 86 ? 9.998 0.501 2.589 1.00 56.66 86 GLY A N 1
ATOM 682 C CA . GLY A 1 86 ? 9.652 -0.011 1.264 1.00 56.66 86 GLY A CA 1
ATOM 683 C C . GLY A 1 86 ? 8.245 0.332 0.770 1.00 56.66 86 GLY A C 1
ATOM 684 O O . GLY A 1 86 ? 7.993 0.172 -0.419 1.00 56.66 86 GLY A O 1
ATOM 685 N N . HIS A 1 87 ? 7.343 0.812 1.639 1.00 69.31 87 HIS A N 1
ATOM 686 C CA . HIS A 1 87 ? 5.941 1.106 1.275 1.00 69.31 87 HIS A CA 1
ATOM 687 C C . HIS A 1 87 ? 5.513 2.541 1.591 1.00 69.31 87 HIS A C 1
ATOM 689 O O . HIS A 1 87 ? 4.344 2.802 1.867 1.00 69.31 87 HIS A O 1
ATOM 695 N N . GLN A 1 88 ? 6.435 3.503 1.519 1.00 73.31 88 GLN A N 1
ATOM 696 C CA . GLN A 1 88 ? 6.140 4.945 1.629 1.00 73.31 88 GLN A CA 1
ATOM 697 C C . GLN A 1 88 ? 4.969 5.402 0.747 1.00 73.31 88 GLN A C 1
ATOM 699 O O . GLN A 1 88 ? 4.208 6.303 1.096 1.00 73.31 88 GLN A O 1
ATOM 704 N N . GLN A 1 89 ? 4.789 4.743 -0.392 1.00 78.06 89 GLN A N 1
ATOM 705 C CA . GLN A 1 89 ? 3.757 5.054 -1.373 1.00 78.06 89 GLN A CA 1
ATOM 706 C C . GLN A 1 89 ? 2.365 4.751 -0.814 1.00 78.06 89 GLN A C 1
ATOM 708 O O . GLN A 1 89 ? 1.409 5.421 -1.195 1.00 78.06 89 GLN A O 1
ATOM 713 N N . TYR A 1 90 ? 2.245 3.819 0.141 1.00 83.62 90 TYR A N 1
ATOM 714 C CA . TYR A 1 90 ? 0.999 3.603 0.872 1.00 83.62 90 TYR A CA 1
ATOM 715 C C . TYR A 1 90 ? 0.548 4.890 1.572 1.00 83.62 90 TYR A C 1
ATOM 717 O O . TYR A 1 90 ? -0.607 5.285 1.435 1.00 83.62 90 TYR A O 1
ATOM 725 N N . TRP A 1 91 ? 1.457 5.590 2.257 1.00 79.75 91 TRP A N 1
ATOM 726 C CA . TRP A 1 91 ? 1.144 6.856 2.925 1.00 79.75 91 TRP A CA 1
ATOM 727 C C . TRP A 1 91 ? 0.729 7.942 1.934 1.00 79.75 91 TRP A C 1
ATOM 729 O O . TRP A 1 91 ? -0.299 8.593 2.129 1.00 79.75 91 TRP A O 1
ATOM 739 N N . ALA A 1 92 ? 1.475 8.085 0.838 1.00 80.06 92 ALA A N 1
ATOM 740 C CA . ALA A 1 92 ? 1.148 9.045 -0.212 1.00 80.06 92 ALA A CA 1
ATOM 741 C C . ALA A 1 92 ? -0.224 8.774 -0.852 1.00 80.06 92 ALA A C 1
ATOM 743 O O . ALA A 1 92 ? -0.983 9.698 -1.147 1.00 80.06 92 ALA A O 1
ATOM 744 N N . ILE A 1 93 ? -0.584 7.505 -1.037 1.00 86.62 93 ILE A N 1
ATOM 745 C CA . ILE A 1 93 ? -1.858 7.115 -1.648 1.00 86.62 93 ILE A CA 1
ATOM 746 C C . ILE A 1 93 ? -3.018 7.268 -0.661 1.00 86.62 93 ILE A C 1
ATOM 748 O O . ILE A 1 93 ? -4.034 7.868 -1.017 1.00 86.62 93 ILE A O 1
ATOM 752 N N . CYS A 1 94 ? -2.874 6.746 0.558 1.00 87.50 94 CYS A N 1
ATOM 753 C CA . CYS A 1 94 ? -3.968 6.606 1.520 1.00 87.50 94 CYS A CA 1
ATOM 754 C C . CYS A 1 94 ? -4.212 7.836 2.391 1.00 87.50 94 CYS A C 1
ATOM 756 O O . CYS A 1 94 ? -5.313 7.989 2.920 1.00 87.50 94 CYS A O 1
ATOM 758 N N . HIS A 1 95 ? -3.219 8.714 2.521 1.00 82.81 95 HIS A N 1
ATOM 759 C CA . HIS A 1 95 ? -3.317 9.927 3.334 1.00 82.81 95 HIS A CA 1
ATOM 760 C C . HIS A 1 95 ? -3.043 11.211 2.553 1.00 82.81 95 HIS A C 1
ATOM 762 O O . HIS A 1 95 ? -3.098 12.287 3.138 1.00 82.81 95 HIS A O 1
ATOM 768 N N . ASP A 1 96 ? -2.782 11.102 1.246 1.00 75.69 96 ASP A N 1
ATOM 769 C CA . ASP A 1 96 ? -2.482 12.242 0.371 1.00 75.69 96 ASP A CA 1
ATOM 770 C C . ASP A 1 96 ? -1.286 13.074 0.870 1.00 75.69 96 ASP A C 1
ATOM 772 O O . ASP A 1 96 ? -1.235 14.295 0.738 1.00 75.69 96 ASP A O 1
ATOM 776 N N . LEU A 1 97 ? -0.310 12.397 1.485 1.00 70.38 97 LEU A N 1
ATOM 777 C CA . LEU A 1 97 ? 0.871 13.024 2.068 1.00 70.38 97 LEU A CA 1
ATOM 778 C C . LEU A 1 97 ? 2.037 12.957 1.084 1.00 70.38 97 LEU A C 1
ATOM 780 O O . LEU A 1 97 ? 2.481 11.876 0.708 1.00 70.38 97 LEU A O 1
ATOM 784 N N . TRP A 1 98 ? 2.561 14.116 0.690 1.00 53.59 98 TRP A N 1
ATOM 785 C CA . TRP A 1 98 ? 3.685 14.184 -0.247 1.00 53.59 98 TRP A CA 1
ATOM 786 C C . TRP A 1 98 ? 5.025 13.853 0.427 1.00 53.59 98 TRP A C 1
ATOM 788 O O . TRP A 1 98 ? 5.874 13.210 -0.182 1.00 53.59 98 TRP A O 1
ATOM 798 N N . GLN A 1 99 ? 5.213 14.267 1.689 1.00 51.59 99 GLN A N 1
ATOM 799 C CA . GLN A 1 99 ? 6.417 14.008 2.487 1.00 51.59 99 GLN A CA 1
ATOM 800 C C . GLN A 1 99 ? 6.080 14.009 3.985 1.00 51.59 99 GLN A C 1
ATOM 802 O O . GLN A 1 99 ? 5.782 15.053 4.561 1.00 51.59 99 GLN A O 1
ATOM 807 N N . VAL A 1 100 ? 6.167 12.848 4.635 1.00 53.66 100 VAL A N 1
ATOM 808 C CA . VAL A 1 100 ? 6.273 12.756 6.099 1.00 53.66 100 VAL A CA 1
ATOM 809 C C . VAL A 1 100 ? 7.622 12.127 6.390 1.00 53.66 100 VAL A C 1
ATOM 811 O O . VAL A 1 100 ? 7.966 11.114 5.783 1.00 53.66 100 VAL A O 1
ATOM 814 N 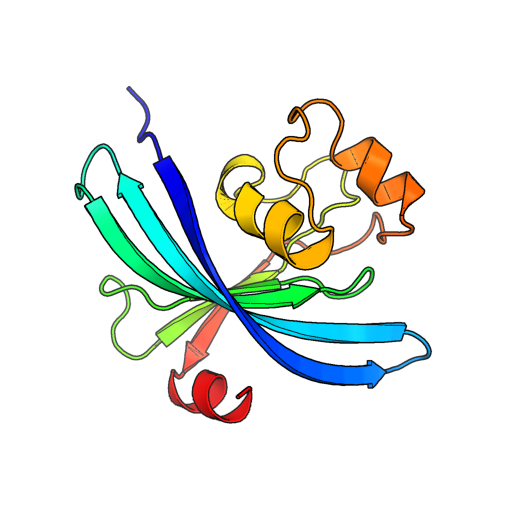N . SER A 1 101 ? 8.400 12.714 7.290 1.00 57.72 101 SER A N 1
ATOM 815 C CA . SER A 1 101 ? 9.669 12.129 7.712 1.00 57.72 101 SER A CA 1
ATOM 816 C C . SER A 1 101 ? 9.428 10.797 8.440 1.00 57.72 101 SER A C 1
ATOM 818 O O . SER A 1 101 ? 8.447 10.646 9.176 1.00 57.72 101 SER A O 1
ATOM 820 N N . SER A 1 102 ? 10.288 9.807 8.184 1.00 62.03 102 SER A N 1
ATOM 821 C CA . SER A 1 102 ? 10.135 8.427 8.676 1.00 62.03 102 SER A CA 1
ATOM 822 C C . SER A 1 102 ? 10.072 8.332 10.203 1.00 62.03 102 SER A C 1
ATOM 824 O O . SER A 1 102 ? 9.400 7.463 10.744 1.00 62.03 102 SER A O 1
ATOM 826 N N . ASP A 1 103 ? 10.669 9.277 10.921 1.00 61.62 103 ASP A N 1
ATOM 827 C CA . ASP A 1 103 ? 10.631 9.376 12.383 1.00 61.62 103 ASP A CA 1
ATOM 828 C C . ASP A 1 103 ? 9.229 9.641 12.971 1.00 61.62 103 ASP A C 1
ATOM 830 O O . ASP A 1 103 ? 9.035 9.497 14.178 1.00 61.62 103 ASP A O 1
ATOM 834 N N . LYS A 1 104 ? 8.232 10.008 12.151 1.00 68.25 104 LYS A N 1
ATOM 835 C CA . LYS A 1 104 ? 6.885 10.375 12.628 1.00 68.25 104 LYS A CA 1
ATOM 836 C C . LYS A 1 104 ? 5.756 9.446 12.189 1.00 68.25 104 LYS A C 1
ATOM 838 O O . LYS A 1 104 ? 4.640 9.623 12.676 1.00 68.25 104 LYS A O 1
ATOM 843 N N . TRP A 1 105 ? 5.996 8.456 11.326 1.00 74.06 105 TRP A N 1
ATOM 844 C CA . TRP A 1 105 ? 4.900 7.655 10.754 1.00 74.06 105 TRP A CA 1
ATOM 845 C C . TRP A 1 105 ? 4.140 6.836 11.793 1.00 74.06 105 TRP A C 1
ATOM 847 O O . TRP A 1 105 ? 2.917 6.811 11.742 1.00 74.06 105 TRP A O 1
ATOM 857 N N . THR A 1 106 ? 4.822 6.215 12.760 1.00 74.19 106 THR A N 1
ATOM 858 C CA . THR A 1 106 ? 4.148 5.413 13.797 1.00 74.19 106 THR A CA 1
ATOM 859 C C . THR A 1 106 ? 3.273 6.282 14.698 1.00 74.19 106 THR A C 1
ATOM 861 O O . THR A 1 106 ? 2.125 5.939 14.976 1.00 74.19 106 THR A O 1
ATOM 864 N N . SER A 1 107 ? 3.783 7.435 15.139 1.00 76.62 107 SER A N 1
ATOM 865 C CA . SER A 1 107 ? 3.015 8.379 15.961 1.00 76.62 107 SER A CA 1
ATOM 866 C C . SER A 1 107 ? 1.811 8.937 15.202 1.00 76.62 107 SER A C 1
ATOM 868 O O . SER A 1 107 ? 0.719 9.034 15.760 1.00 76.62 107 SER A O 1
ATOM 870 N N . GLU A 1 108 ? 1.988 9.252 13.918 1.00 79.50 108 GLU A N 1
ATOM 871 C CA . GLU A 1 108 ? 0.911 9.730 13.054 1.00 79.50 108 GLU A CA 1
ATOM 872 C C . GLU A 1 108 ? -0.128 8.635 12.776 1.00 79.50 108 GLU A C 1
ATOM 874 O O . GLU A 1 108 ? -1.326 8.889 12.860 1.00 79.50 108 GLU A O 1
ATOM 879 N N . ALA A 1 109 ? 0.295 7.390 12.548 1.00 79.69 109 ALA A N 1
ATOM 880 C CA . ALA A 1 109 ? -0.605 6.250 12.399 1.00 79.69 109 ALA A CA 1
ATOM 881 C C . ALA A 1 109 ? -1.451 6.022 13.653 1.00 79.69 109 ALA A C 1
ATOM 883 O O . ALA A 1 109 ? -2.672 5.890 13.558 1.00 79.69 109 ALA A O 1
ATOM 884 N N . LYS A 1 110 ? -0.826 6.047 14.838 1.00 79.12 110 LYS A N 1
ATOM 885 C CA . LYS A 1 110 ? -1.535 5.959 16.123 1.00 79.12 110 LYS A CA 1
ATOM 886 C C . LYS A 1 110 ? -2.553 7.101 16.263 1.00 79.12 110 LYS A C 1
ATOM 888 O O . LYS A 1 110 ? -3.699 6.849 16.626 1.00 79.12 110 LYS A O 1
ATOM 893 N N . ARG A 1 111 ? -2.184 8.338 15.897 1.00 82.75 111 ARG A N 1
ATOM 894 C CA . ARG A 1 111 ? -3.087 9.509 15.895 1.00 82.75 111 ARG A CA 1
ATOM 895 C C . ARG A 1 111 ? -4.271 9.349 14.934 1.00 82.75 111 ARG A C 1
ATOM 897 O O . ARG A 1 111 ? -5.370 9.801 15.241 1.00 82.75 111 ARG A O 1
ATOM 904 N N . LEU A 1 112 ? -4.048 8.718 13.784 1.00 81.56 112 LEU A N 1
ATOM 905 C CA . LEU A 1 112 ? -5.063 8.440 12.764 1.00 81.56 112 LEU A CA 1
ATOM 906 C C . LEU A 1 112 ? -5.912 7.192 13.073 1.00 81.56 112 LEU A C 1
ATOM 908 O O . LEU A 1 112 ? -6.803 6.862 12.293 1.00 81.56 112 LEU A O 1
ATOM 912 N N . GLY A 1 113 ? -5.668 6.516 14.201 1.00 85.62 113 GLY A N 1
ATOM 913 C CA . GLY A 1 113 ? -6.471 5.384 14.664 1.00 85.62 113 GLY A CA 1
ATOM 914 C C . GLY A 1 113 ? -6.106 4.041 14.033 1.00 85.62 113 GLY A C 1
ATOM 915 O O . GLY A 1 113 ? -6.929 3.128 14.045 1.00 85.62 113 GLY A O 1
ATOM 916 N N . TYR A 1 114 ? -4.899 3.898 13.478 1.00 84.88 114 TYR A N 1
ATOM 917 C CA . TYR A 1 114 ? -4.391 2.587 13.073 1.00 84.88 114 TYR A CA 1
ATOM 918 C C . TYR A 1 114 ? -4.264 1.663 14.281 1.00 84.88 114 TYR A C 1
ATOM 920 O O . TYR A 1 114 ? -3.739 2.060 15.324 1.00 84.88 114 TYR A O 1
ATOM 928 N N . SER A 1 115 ? -4.698 0.412 14.121 1.00 82.06 115 SER A N 1
ATOM 929 C CA . SER A 1 115 ? -4.439 -0.607 15.135 1.00 82.06 115 SER A CA 1
ATOM 930 C C . SER A 1 115 ? -2.931 -0.814 15.295 1.00 82.06 115 SER A C 1
ATOM 932 O O . SER A 1 115 ? -2.192 -0.914 14.316 1.00 82.06 115 SER A O 1
ATOM 934 N N . THR A 1 116 ? -2.471 -0.884 16.541 1.00 78.81 116 THR A N 1
ATOM 935 C CA . THR A 1 116 ? -1.068 -1.158 16.880 1.00 78.81 116 THR A CA 1
ATOM 936 C C . THR A 1 116 ? -0.744 -2.651 16.846 1.00 78.81 116 THR A C 1
ATOM 938 O O . THR A 1 116 ? 0.423 -3.034 16.848 1.00 78.81 116 THR A O 1
ATOM 941 N N . GLU A 1 117 ? -1.770 -3.502 16.790 1.00 82.00 117 GLU A N 1
ATOM 942 C CA . GLU A 1 117 ? -1.674 -4.963 16.907 1.00 82.00 117 GLU A CA 1
ATOM 943 C C . GLU A 1 117 ? -1.742 -5.680 15.550 1.00 82.00 117 GLU A C 1
ATOM 945 O O . GLU A 1 117 ? -1.895 -6.902 15.483 1.00 82.00 117 GLU A O 1
ATOM 950 N N . LEU A 1 118 ? -1.649 -4.939 14.442 1.00 80.25 118 LEU A N 1
ATOM 951 C CA . LEU A 1 118 ? -1.710 -5.536 13.112 1.00 80.25 118 LEU A CA 1
ATOM 952 C C . LEU A 1 118 ? -0.507 -6.450 12.872 1.00 80.25 118 LEU A C 1
ATOM 954 O O . LEU A 1 118 ? 0.650 -6.090 13.103 1.00 80.25 118 LEU A O 1
ATOM 958 N N . LYS A 1 119 ? -0.772 -7.644 12.346 1.00 77.44 119 LYS A N 1
ATOM 959 C CA . LYS A 1 119 ? 0.297 -8.521 11.872 1.00 77.44 119 LYS A CA 1
ATOM 960 C C . LYS A 1 119 ? 0.824 -7.977 10.552 1.00 77.44 119 LYS A C 1
ATOM 962 O O . LYS A 1 119 ? 0.051 -7.739 9.630 1.00 77.44 119 LYS A O 1
ATOM 967 N N . SER A 1 120 ? 2.137 -7.793 10.473 1.00 79.25 120 SER A N 1
ATOM 968 C CA . SER A 1 120 ? 2.801 -7.640 9.182 1.00 79.25 120 SER A CA 1
ATOM 969 C C . SER A 1 120 ? 3.095 -9.026 8.638 1.00 79.25 120 SER A C 1
ATOM 971 O O . SER A 1 120 ? 3.695 -9.840 9.340 1.00 79.25 120 SER A O 1
ATOM 973 N N . ASP A 1 121 ? 2.633 -9.295 7.426 1.00 84.19 121 ASP A N 1
ATOM 974 C CA . ASP A 1 121 ? 2.741 -10.607 6.799 1.00 84.19 121 ASP A CA 1
ATOM 975 C C . ASP A 1 121 ? 2.908 -10.450 5.287 1.00 84.19 121 ASP A C 1
ATOM 977 O O . ASP A 1 121 ? 2.462 -9.460 4.697 1.00 84.19 121 ASP A O 1
ATOM 981 N N . GLN A 1 122 ? 3.544 -11.434 4.667 1.00 87.31 122 GLN A N 1
ATOM 982 C CA . GLN A 1 122 ? 3.675 -11.541 3.225 1.00 87.31 122 GLN A CA 1
ATOM 983 C C . GLN A 1 122 ? 3.005 -12.835 2.786 1.00 87.31 122 GLN A C 1
ATOM 985 O O . GLN A 1 122 ? 3.419 -13.924 3.176 1.00 87.31 122 GLN A O 1
ATOM 990 N N . ILE A 1 123 ? 2.007 -12.712 1.916 1.00 88.94 123 ILE A N 1
ATOM 991 C CA . ILE A 1 123 ? 1.363 -13.863 1.292 1.00 88.94 123 ILE A CA 1
ATOM 992 C C . ILE A 1 123 ? 1.484 -13.788 -0.224 1.00 88.94 123 ILE A C 1
ATOM 994 O O . ILE A 1 123 ? 1.497 -12.712 -0.823 1.00 88.94 123 ILE A O 1
ATOM 998 N N . GLU A 1 124 ? 1.539 -14.951 -0.852 1.00 91.06 124 GLU A N 1
ATOM 999 C CA . GLU A 1 124 ? 1.530 -15.093 -2.302 1.00 91.06 124 GLU A CA 1
ATOM 1000 C C . GLU A 1 124 ? 0.128 -15.504 -2.745 1.00 91.06 124 GLU A C 1
ATOM 1002 O O . GLU A 1 124 ? -0.462 -16.446 -2.212 1.00 91.06 124 GLU A O 1
ATOM 1007 N N . VAL A 1 125 ? -0.431 -14.787 -3.716 1.00 89.56 125 VAL A N 1
ATOM 1008 C CA . VAL A 1 125 ? -1.785 -15.029 -4.222 1.00 89.56 125 VAL A CA 1
ATOM 1009 C C . VAL A 1 125 ? -1.775 -15.184 -5.742 1.00 89.56 125 VAL A C 1
ATOM 1011 O O . VAL A 1 125 ? -1.077 -14.437 -6.427 1.00 89.56 125 VAL A O 1
ATOM 1014 N N . PRO A 1 126 ? -2.569 -16.100 -6.324 1.00 89.19 126 PRO A N 1
ATOM 1015 C CA . PRO A 1 126 ? -2.696 -16.201 -7.775 1.00 89.19 126 PRO A CA 1
ATOM 1016 C C . PRO A 1 126 ? -3.105 -14.876 -8.430 1.00 89.19 126 PRO A C 1
ATOM 1018 O O . PRO A 1 126 ? -4.009 -14.186 -7.950 1.00 89.19 126 PRO A O 1
ATOM 1021 N N . TYR A 1 127 ? -2.503 -14.536 -9.576 1.00 84.50 127 TYR A N 1
ATOM 1022 C CA . TYR A 1 127 ? -2.809 -13.291 -10.302 1.00 84.50 127 TYR A CA 1
ATOM 1023 C C . TYR A 1 127 ? -4.287 -13.088 -10.625 1.00 84.50 127 TYR A C 1
ATOM 1025 O O . TYR A 1 127 ? -4.752 -11.947 -10.690 1.00 84.50 127 TYR A O 1
ATOM 1033 N N . GLU A 1 128 ? -5.023 -14.172 -10.842 1.00 79.88 128 GLU A N 1
ATOM 1034 C CA . GLU A 1 128 ? -6.447 -14.108 -11.156 1.00 79.88 128 GLU A CA 1
ATOM 1035 C C . GLU A 1 128 ? -7.262 -13.519 -9.995 1.00 79.88 128 GLU A C 1
ATOM 1037 O O . GLU A 1 128 ? -8.213 -12.772 -10.225 1.00 79.88 128 GLU A O 1
ATOM 1042 N N . LEU A 1 129 ? -6.829 -13.726 -8.746 1.00 74.25 129 LEU A N 1
ATOM 1043 C CA . LEU A 1 129 ? -7.480 -13.121 -7.582 1.00 74.25 129 LEU A CA 1
ATOM 1044 C C . LEU A 1 129 ? -7.301 -11.600 -7.568 1.00 74.25 129 LEU A C 1
ATOM 1046 O O . LEU A 1 129 ? -8.249 -10.874 -7.285 1.00 74.25 129 LEU A O 1
ATOM 1050 N N . MET A 1 130 ? -6.142 -11.092 -7.993 1.00 72.12 130 MET A N 1
ATOM 1051 C CA . MET A 1 130 ? -5.918 -9.648 -8.131 1.00 72.12 130 MET A CA 1
ATOM 1052 C C . MET A 1 130 ? -6.831 -9.001 -9.180 1.00 72.12 130 MET A C 1
ATOM 1054 O O . MET A 1 130 ? -7.174 -7.825 -9.053 1.00 72.12 130 MET A O 1
ATOM 1058 N N . ARG A 1 131 ? -7.252 -9.743 -10.216 1.00 65.25 131 ARG A N 1
ATOM 1059 C CA . ARG A 1 131 ? -8.227 -9.236 -11.197 1.00 65.25 131 ARG A CA 1
ATOM 1060 C C . ARG A 1 131 ? -9.614 -9.070 -10.585 1.00 65.25 131 ARG A C 1
ATOM 1062 O O . ARG A 1 131 ? -10.271 -8.089 -10.905 1.00 65.25 131 ARG A O 1
ATOM 1069 N N . SER A 1 132 ? -10.017 -9.963 -9.681 1.00 61.03 132 SER A N 1
ATOM 1070 C CA . SER A 1 132 ? -11.305 -9.877 -8.971 1.00 61.03 132 SER A CA 1
ATOM 1071 C C . SER A 1 132 ? -11.393 -8.726 -7.956 1.00 61.03 132 SER A C 1
ATOM 1073 O O . SER A 1 132 ? -12.473 -8.410 -7.456 1.00 61.03 132 SER A O 1
ATOM 1075 N N . LEU A 1 133 ? -10.260 -8.084 -7.645 1.00 57.78 133 LEU A N 1
ATOM 1076 C CA . LEU A 1 133 ? -10.207 -6.925 -6.756 1.00 57.78 133 LEU A CA 1
ATOM 1077 C C . LEU A 1 133 ? -10.426 -5.589 -7.486 1.00 57.78 133 LEU A C 1
ATOM 1079 O O . LEU A 1 133 ? -10.744 -4.612 -6.805 1.00 57.78 133 LEU A O 1
ATOM 1083 N N . LYS A 1 134 ? -10.288 -5.550 -8.821 1.00 53.84 134 LYS A N 1
ATOM 1084 C CA . LYS A 1 134 ? -10.670 -4.394 -9.655 1.00 53.84 134 LYS A CA 1
ATOM 1085 C C . LYS A 1 134 ? -12.180 -4.161 -9.639 1.00 53.84 134 LYS A C 1
ATOM 1087 O O . LYS A 1 134 ? -12.556 -2.999 -9.891 1.00 53.84 134 LYS A O 1
#

pLDDT: mean 79.54, std 12.74, range [40.31, 93.81]

Foldseek 3Di:
DDKDKDKAWPDKDWDDWDQDPNWIKTKIWTWMWIAIPPPGIDIWIWIWIQTLEWTWIWTDDPVDPQKIKIWTFQQQEPPRPDQLVPVVVNCCHRVVDPDDPSVCRNVVSVVVNRDHPTDTDMDIDGPVVVVVVD

Radius of gyration: 14.55 Å; chains: 1; bounding box: 44×31×31 Å

Sequence (134 aa):
MGTSWEVYLLNKKFVKQIELGGETRKLYLAEMEVNNSYSGTFKQTSLFQCSTSAPFVAFKTDSIPGLAILHYINPGGDWFGYNFEGHQQYWAICHDLWQVSSDKWTSEAKRLGYSTELKSDQIEVPYELMRSLK